Protein AF-G7EIN6-F1 (afdb_monomer)

pLDDT: mean 91.95, std 11.67, range [47.28, 98.62]

Secondary structure (DSSP, 8-state):
--HHHHHHHHHHHHHTT-HHHHHHHHHHHHHHHHHH----HHHHHTHHHHHHHTT-HHHHHHHIIIIIHHHHHHHHHHHH----TT--

Radius of gyration: 13.24 Å; Cα contacts (8 Å, |Δi|>4): 80; chains: 1; bounding box: 30×28×27 Å

Mean predicted aligned error: 4.17 Å

Sequence (88 aa):
MDISENLKSATAFAKDKNFDSAIELLQQVLPSMAIQAGYPYSSYTKIIPYFQKAQRYSEVELYCEAVLIPLVKRDCKKLLGINLRKLL

Structure (mmCIF, N/CA/C/O backbone):
data_AF-G7EIN6-F1
#
_entry.id   AF-G7EIN6-F1
#
loop_
_atom_site.group_PDB
_atom_site.id
_atom_site.type_symbol
_atom_site.label_atom_id
_atom_site.label_alt_id
_atom_site.label_comp_id
_atom_site.label_asym_id
_atom_site.label_entity_id
_atom_site.label_seq_id
_atom_site.pdbx_PDB_ins_code
_atom_site.Cartn_x
_atom_site.Cartn_y
_atom_site.Cartn_z
_atom_site.occupancy
_atom_site.B_iso_or_equiv
_atom_site.auth_seq_id
_atom_site.auth_comp_id
_atom_site.auth_asym_id
_atom_site.auth_atom_id
_atom_site.pdbx_PDB_model_num
ATOM 1 N N . MET A 1 1 ? -6.159 13.101 -10.914 1.00 60.28 1 MET A N 1
ATOM 2 C CA . MET A 1 1 ? -5.712 13.415 -9.543 1.00 60.28 1 MET A CA 1
ATOM 3 C C . MET A 1 1 ? -4.251 13.050 -9.431 1.00 60.28 1 MET A C 1
ATOM 5 O O . MET A 1 1 ? -3.855 12.042 -10.012 1.00 60.28 1 MET A O 1
ATOM 9 N N . ASP A 1 2 ? -3.463 13.884 -8.766 1.00 91.44 2 ASP A N 1
ATOM 10 C CA . ASP A 1 2 ? -2.027 13.667 -8.616 1.00 91.44 2 ASP A CA 1
ATOM 11 C C . ASP A 1 2 ? -1.722 12.519 -7.629 1.00 91.44 2 ASP A C 1
ATOM 13 O O . ASP A 1 2 ? -2.485 12.254 -6.697 1.00 91.44 2 ASP A O 1
ATOM 17 N N . ILE A 1 3 ? -0.600 11.812 -7.816 1.00 93.75 3 ILE A N 1
ATOM 18 C CA . ILE A 1 3 ? -0.209 10.702 -6.928 1.00 93.75 3 ILE A CA 1
ATOM 19 C C . ILE A 1 3 ? 0.029 11.215 -5.500 1.00 93.75 3 ILE A C 1
ATOM 21 O O . ILE A 1 3 ? -0.384 10.559 -4.543 1.00 93.75 3 ILE A O 1
ATOM 25 N N . SER A 1 4 ? 0.643 12.392 -5.333 1.00 92.50 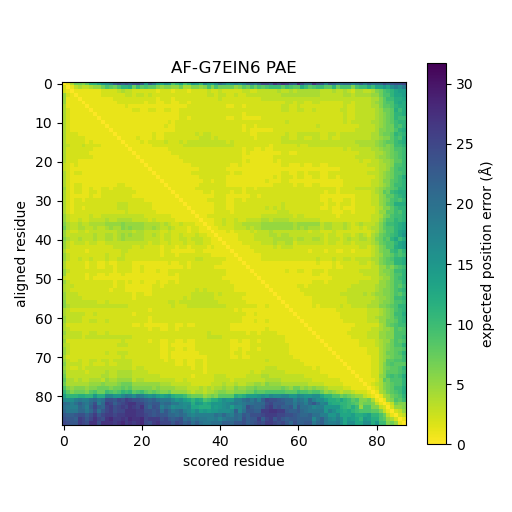4 SER A N 1
ATOM 26 C CA . SER A 1 4 ? 0.888 12.980 -4.010 1.00 92.50 4 SER A CA 1
ATOM 27 C C . SER A 1 4 ? -0.421 13.316 -3.299 1.00 92.50 4 SER A C 1
ATOM 29 O O . SER A 1 4 ? -0.568 13.040 -2.106 1.00 92.50 4 SER A O 1
ATOM 31 N N . GLU A 1 5 ? -1.397 13.861 -4.028 1.00 95.94 5 GLU A N 1
ATOM 32 C CA . GLU A 1 5 ? -2.743 14.125 -3.508 1.00 95.94 5 GLU A CA 1
ATOM 33 C C . GLU A 1 5 ? -3.420 12.838 -3.040 1.00 95.94 5 GLU A C 1
ATOM 35 O O . GLU A 1 5 ? -3.875 12.767 -1.900 1.00 95.94 5 GLU A O 1
ATOM 40 N N . ASN A 1 6 ? -3.402 11.784 -3.857 1.00 96.50 6 ASN A N 1
ATOM 41 C CA . ASN A 1 6 ? -4.017 10.513 -3.484 1.00 96.50 6 ASN A CA 1
ATOM 42 C C . ASN A 1 6 ? -3.347 9.866 -2.260 1.00 96.50 6 ASN A C 1
AT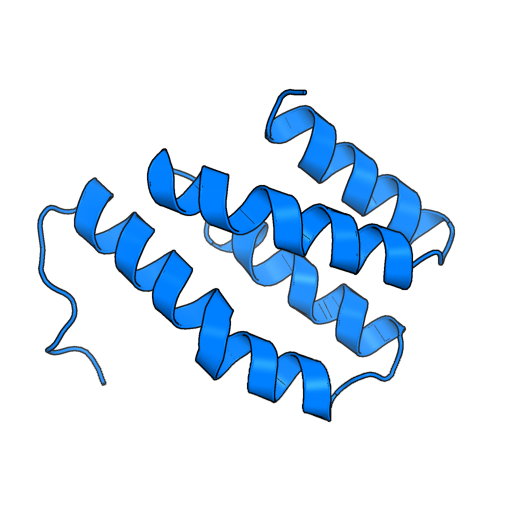OM 44 O O . ASN A 1 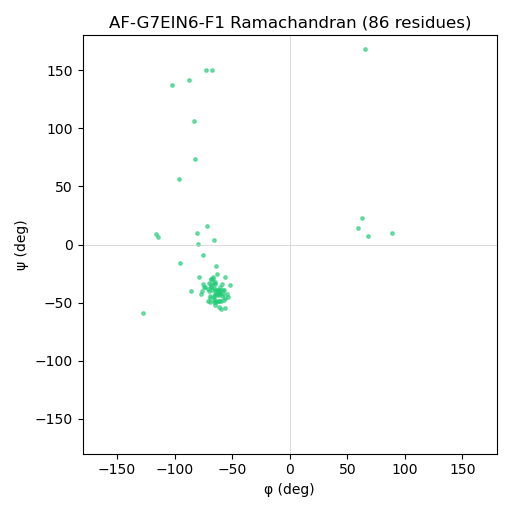6 ? -4.032 9.341 -1.383 1.00 96.50 6 ASN A O 1
ATOM 48 N N . LEU A 1 7 ? -2.016 9.943 -2.139 1.00 96.25 7 LEU A N 1
ATOM 49 C CA . LEU A 1 7 ? -1.300 9.443 -0.957 1.00 96.25 7 LEU A CA 1
ATOM 50 C C . LEU A 1 7 ? -1.654 10.228 0.318 1.00 96.25 7 LEU A C 1
ATOM 52 O O . LEU A 1 7 ? -1.691 9.649 1.415 1.00 96.25 7 LEU A O 1
ATOM 56 N N . LYS A 1 8 ? -1.914 11.536 0.197 1.00 96.62 8 LYS A N 1
ATOM 57 C CA . LYS A 1 8 ? -2.420 12.368 1.299 1.00 96.62 8 LYS A CA 1
ATOM 58 C C . LYS A 1 8 ? -3.856 11.981 1.653 1.00 96.62 8 LYS A C 1
ATOM 60 O O . LYS A 1 8 ? -4.122 11.753 2.831 1.00 96.62 8 LYS A O 1
ATOM 65 N N . SER A 1 9 ? -4.731 11.808 0.664 1.00 97.44 9 SER A N 1
ATOM 66 C CA . SER A 1 9 ? -6.123 11.379 0.863 1.00 97.44 9 SER A CA 1
ATOM 67 C C . SER A 1 9 ? -6.222 10.002 1.523 1.00 97.44 9 SER A C 1
ATOM 69 O O . SER A 1 9 ? -6.956 9.846 2.492 1.00 97.44 9 SER A O 1
ATOM 71 N N . ALA A 1 10 ? -5.405 9.027 1.111 1.00 97.50 10 ALA A N 1
ATOM 72 C CA . ALA A 1 10 ? -5.349 7.718 1.771 1.00 97.50 10 ALA A CA 1
ATOM 73 C C . ALA A 1 10 ? -4.936 7.837 3.248 1.00 97.50 10 ALA A C 1
ATOM 75 O O . ALA A 1 10 ? -5.460 7.146 4.119 1.00 97.50 10 ALA A O 1
ATOM 76 N N . THR A 1 11 ? -4.022 8.766 3.548 1.00 97.06 11 THR A N 1
ATOM 77 C CA . THR A 1 11 ? -3.624 9.055 4.931 1.00 97.06 11 THR A CA 1
ATOM 78 C C . THR A 1 11 ? -4.764 9.710 5.718 1.00 97.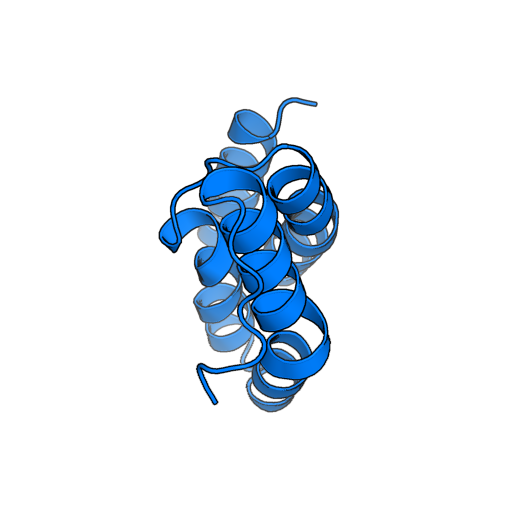06 11 THR A C 1
ATOM 80 O O . THR A 1 1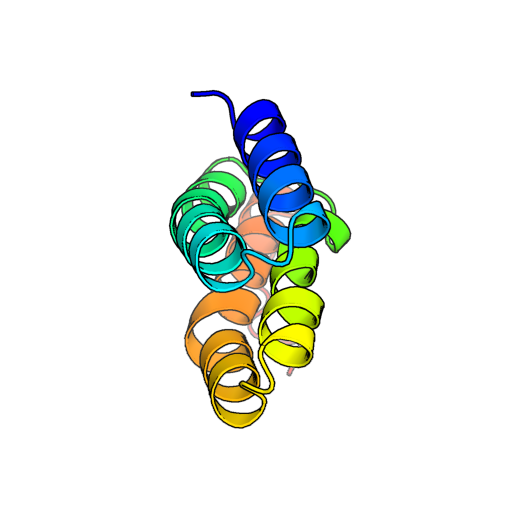1 ? -4.903 9.429 6.905 1.00 97.06 11 THR A O 1
ATOM 83 N N . ALA A 1 12 ? -5.575 10.563 5.083 1.00 98.06 12 ALA A N 1
ATOM 84 C CA . ALA A 1 12 ? -6.753 11.169 5.702 1.00 98.06 12 ALA A CA 1
ATOM 85 C C . ALA A 1 12 ? -7.816 10.111 6.035 1.00 98.06 12 ALA A C 1
ATOM 87 O O . ALA A 1 12 ? -8.190 9.996 7.198 1.00 98.06 12 ALA A O 1
ATOM 88 N N . PHE A 1 13 ? -8.176 9.241 5.084 1.00 98.25 13 PHE A N 1
ATOM 89 C CA . PHE A 1 13 ? -9.094 8.124 5.341 1.00 98.25 13 PHE A CA 1
ATOM 90 C C . PHE A 1 13 ? -8.635 7.252 6.515 1.00 98.25 13 PHE A C 1
ATOM 92 O O . PHE A 1 13 ? -9.413 6.955 7.420 1.00 98.25 13 PHE A O 1
ATOM 99 N N . ALA A 1 14 ? -7.345 6.910 6.568 1.00 97.19 14 ALA A N 1
ATOM 100 C CA . ALA A 1 14 ? -6.798 6.124 7.667 1.00 97.19 14 ALA A CA 1
ATOM 101 C C . ALA A 1 14 ? -6.805 6.865 9.022 1.00 97.19 14 ALA A C 1
ATOM 103 O O . ALA A 1 14 ? -6.885 6.211 10.065 1.00 97.19 14 ALA A O 1
ATOM 104 N N . LYS A 1 15 ? -6.706 8.204 9.043 1.00 97.50 15 LYS A N 1
ATOM 105 C CA . LYS A 1 15 ? -6.866 9.005 10.275 1.00 97.50 15 LYS A CA 1
ATOM 106 C C . LYS A 1 15 ? -8.306 8.962 10.779 1.00 97.50 15 LYS A C 1
ATOM 108 O O . LYS A 1 15 ? -8.511 8.823 11.982 1.00 97.50 15 LYS A O 1
ATOM 113 N N . ASP A 1 16 ? -9.263 8.955 9.860 1.00 98.00 16 ASP A N 1
ATOM 114 C CA . ASP A 1 16 ? -10.696 8.853 10.151 1.00 98.00 16 ASP A CA 1
ATOM 115 C C . ASP A 1 16 ? -11.152 7.406 10.415 1.00 98.00 16 ASP A C 1
ATOM 117 O O . ASP A 1 16 ? -12.345 7.127 10.506 1.00 98.00 16 ASP A O 1
ATOM 121 N N . LYS A 1 17 ? -10.200 6.469 10.554 1.00 97.69 17 LYS A N 1
ATOM 122 C CA . LYS A 1 17 ? -10.423 5.021 10.721 1.00 97.69 17 LYS A CA 1
ATOM 123 C C . LYS A 1 17 ? -11.186 4.365 9.564 1.00 97.69 17 LYS A C 1
ATOM 125 O O . LYS A 1 17 ? -11.596 3.214 9.682 1.00 97.69 17 LYS A O 1
ATOM 130 N N . ASN A 1 18 ? -11.318 5.050 8.431 1.00 98.12 18 ASN A N 1
ATOM 131 C CA . ASN A 1 18 ? -11.834 4.477 7.199 1.00 98.12 18 ASN A CA 1
ATOM 132 C C . ASN A 1 18 ? -10.702 3.736 6.467 1.00 98.12 18 ASN A C 1
ATOM 134 O O . ASN A 1 18 ? -10.118 4.221 5.496 1.00 98.12 18 ASN A O 1
ATOM 138 N N . PHE A 1 19 ? -10.323 2.574 7.001 1.00 98.38 19 PHE A N 1
ATOM 139 C CA . PHE A 1 19 ? -9.205 1.800 6.464 1.00 98.38 19 PHE A CA 1
ATOM 140 C C . PHE A 1 19 ? -9.520 1.182 5.103 1.00 98.38 19 PHE A C 1
ATOM 142 O O . PHE A 1 19 ? -8.621 1.125 4.269 1.00 98.38 19 PHE A O 1
ATOM 149 N N . ASP A 1 20 ? -10.770 0.795 4.847 1.00 98.12 20 ASP A N 1
ATOM 150 C CA . ASP A 1 20 ? -11.160 0.198 3.568 1.00 98.12 20 ASP A CA 1
ATOM 151 C C . ASP A 1 20 ? -10.993 1.193 2.417 1.00 98.12 20 ASP A C 1
ATOM 153 O O . ASP A 1 20 ? -10.283 0.892 1.459 1.00 98.12 20 ASP A O 1
ATOM 157 N N . SER A 1 21 ? -11.491 2.430 2.550 1.00 98.38 21 SER A N 1
ATOM 158 C CA . SER A 1 21 ? -11.269 3.456 1.519 1.00 98.38 21 SER A CA 1
ATOM 159 C C . SER A 1 21 ? -9.791 3.838 1.372 1.00 98.38 21 SER A C 1
ATOM 161 O O . SER A 1 21 ? -9.335 4.147 0.270 1.00 98.38 21 SER A O 1
ATOM 163 N N . ALA A 1 22 ? -9.009 3.802 2.458 1.00 98.31 22 ALA A N 1
ATOM 164 C CA . ALA A 1 22 ? -7.566 4.026 2.380 1.00 98.31 22 ALA A CA 1
ATOM 165 C C . ALA A 1 22 ? -6.856 2.918 1.579 1.00 98.31 22 ALA A C 1
ATOM 167 O O . ALA A 1 22 ? -5.976 3.214 0.768 1.00 98.31 22 ALA A O 1
ATOM 168 N N . ILE A 1 23 ? -7.235 1.657 1.802 1.00 98.62 23 ILE A N 1
ATOM 169 C CA . ILE A 1 23 ? -6.704 0.488 1.093 1.00 98.62 23 ILE A CA 1
ATOM 170 C C . ILE A 1 23 ? -7.094 0.553 -0.384 1.00 98.62 23 ILE A C 1
ATOM 172 O O . ILE A 1 23 ? -6.206 0.495 -1.233 1.00 98.62 23 ILE A O 1
ATOM 176 N N . GLU A 1 24 ? -8.379 0.736 -0.693 1.00 98.38 24 GLU A N 1
ATOM 177 C CA . GLU A 1 24 ? -8.892 0.810 -2.067 1.00 98.38 24 GLU A CA 1
ATOM 178 C C . GLU A 1 24 ? -8.189 1.903 -2.876 1.00 98.38 24 GLU A C 1
ATOM 180 O O . GLU A 1 24 ? -7.713 1.657 -3.987 1.00 98.38 24 GLU A O 1
ATOM 185 N N . LEU A 1 25 ? -8.041 3.100 -2.298 1.00 98.25 25 LEU A N 1
ATOM 186 C CA . LEU A 1 25 ? -7.348 4.195 -2.967 1.00 98.25 25 LEU A CA 1
ATOM 187 C C . LEU A 1 25 ? -5.876 3.851 -3.233 1.00 98.25 25 LEU A C 1
ATOM 189 O O . LEU A 1 25 ? -5.367 4.099 -4.326 1.00 98.25 25 LEU A O 1
ATOM 193 N N . LEU A 1 26 ? -5.173 3.250 -2.268 1.00 98.00 26 LEU A N 1
ATOM 194 C CA . LEU A 1 26 ? -3.784 2.837 -2.479 1.00 98.00 26 LEU A CA 1
ATOM 195 C C . LEU A 1 26 ? -3.665 1.741 -3.544 1.00 98.00 26 LEU A C 1
ATOM 197 O O . LEU A 1 26 ? -2.758 1.814 -4.371 1.00 98.00 26 LEU A O 1
ATOM 201 N N . GLN A 1 27 ? -4.585 0.776 -3.598 1.00 98.00 27 GLN A N 1
ATOM 202 C CA . GLN A 1 27 ? -4.599 -0.253 -4.645 1.00 98.00 27 GLN A CA 1
ATOM 203 C C . GLN A 1 27 ? -4.712 0.348 -6.054 1.00 98.00 27 GLN A C 1
ATOM 205 O O . GLN A 1 27 ? -4.088 -0.156 -6.987 1.00 98.00 27 GLN A O 1
ATOM 210 N N . GLN A 1 28 ? -5.433 1.461 -6.208 1.00 97.19 28 GLN A N 1
ATOM 211 C CA . GLN A 1 28 ? -5.542 2.185 -7.479 1.00 97.19 28 GLN A CA 1
ATOM 212 C C . GLN A 1 28 ? -4.275 2.991 -7.821 1.00 97.19 28 GLN A C 1
ATOM 214 O O . GLN A 1 28 ? -3.906 3.133 -8.989 1.00 97.19 28 GLN A O 1
ATOM 219 N N . VAL A 1 29 ? -3.585 3.524 -6.810 1.00 97.19 29 VAL A N 1
ATOM 220 C CA . VAL A 1 29 ? -2.455 4.455 -6.986 1.00 97.19 29 VAL A CA 1
ATOM 221 C C . VAL A 1 29 ? -1.126 3.731 -7.199 1.00 97.19 29 VAL A C 1
ATOM 223 O O . VAL A 1 29 ? -0.321 4.148 -8.036 1.00 97.19 29 VAL A O 1
ATOM 226 N N . LEU A 1 30 ? -0.890 2.637 -6.471 1.00 97.38 30 LEU A N 1
ATOM 227 C CA . LEU A 1 30 ? 0.385 1.913 -6.475 1.00 97.38 30 LEU A CA 1
ATOM 228 C C . LEU A 1 30 ? 0.832 1.431 -7.874 1.00 97.38 30 LEU A C 1
ATOM 230 O O . LEU A 1 30 ? 2.021 1.558 -8.182 1.00 97.38 30 LEU A O 1
ATOM 234 N N . PRO A 1 31 ? -0.053 0.938 -8.769 1.00 96.50 31 PRO A N 1
ATOM 235 C CA . PRO A 1 31 ? 0.340 0.590 -10.135 1.00 96.50 31 PRO A CA 1
ATOM 236 C C . PRO A 1 31 ? 0.888 1.783 -10.924 1.00 96.50 31 PRO A C 1
ATOM 238 O O . PRO A 1 31 ? 1.877 1.647 -11.647 1.00 96.50 31 PRO A O 1
ATOM 241 N N . SER A 1 32 ? 0.282 2.961 -10.754 1.00 95.94 32 SER A N 1
ATOM 242 C CA . SER A 1 32 ? 0.716 4.195 -11.418 1.00 95.94 32 SER A CA 1
ATOM 243 C C . SER A 1 32 ? 2.076 4.659 -10.902 1.00 95.94 32 SER A C 1
ATOM 245 O O . SER A 1 32 ? 2.929 5.045 -11.703 1.00 95.94 32 SER A O 1
ATOM 247 N N . MET A 1 33 ? 2.317 4.537 -9.591 1.00 95.50 33 MET A N 1
ATOM 248 C CA . MET A 1 33 ? 3.635 4.786 -8.999 1.00 95.50 33 MET A CA 1
ATOM 249 C C . MET A 1 33 ? 4.707 3.899 -9.638 1.00 95.50 33 MET A C 1
ATOM 251 O O . MET A 1 33 ? 5.725 4.413 -10.089 1.00 95.50 33 MET A O 1
ATOM 255 N N . ALA A 1 34 ? 4.449 2.595 -9.782 1.00 94.50 34 ALA A N 1
ATOM 256 C CA . ALA A 1 34 ? 5.415 1.663 -10.370 1.00 94.50 34 ALA A CA 1
ATOM 257 C C . ALA A 1 34 ? 5.652 1.898 -11.868 1.00 94.50 34 ALA A C 1
ATOM 259 O O . ALA A 1 34 ? 6.731 1.609 -12.390 1.00 94.50 34 ALA A O 1
ATOM 260 N N . ILE A 1 35 ? 4.644 2.409 -12.583 1.00 93.06 35 ILE A N 1
ATOM 261 C CA . ILE A 1 35 ? 4.783 2.818 -13.984 1.00 93.06 35 ILE A CA 1
ATOM 262 C C . ILE A 1 35 ? 5.672 4.052 -14.094 1.00 93.06 35 ILE A C 1
ATOM 264 O O . ILE A 1 35 ? 6.522 4.084 -14.982 1.00 93.06 35 ILE A O 1
ATOM 268 N N . GLN A 1 36 ? 5.489 5.056 -13.236 1.00 92.94 36 GLN A N 1
ATOM 269 C CA . GLN A 1 36 ? 6.269 6.297 -13.265 1.00 92.94 36 GLN A CA 1
ATOM 270 C C . GLN A 1 36 ? 7.697 6.087 -12.735 1.00 92.94 36 GLN A C 1
ATOM 272 O O . GLN A 1 36 ? 8.639 6.552 -13.379 1.00 92.94 36 GLN A O 1
ATOM 277 N N . ALA A 1 37 ? 7.848 5.234 -11.721 1.00 91.19 37 ALA A N 1
ATOM 278 C CA . ALA A 1 37 ? 9.050 4.969 -10.933 1.00 91.19 37 ALA A CA 1
ATOM 279 C C . ALA A 1 37 ? 9.543 6.160 -10.094 1.00 91.19 37 ALA A C 1
ATOM 281 O O . ALA A 1 37 ? 9.080 7.286 -10.261 1.00 91.19 37 ALA A O 1
ATOM 282 N N . GLY A 1 38 ? 10.484 5.906 -9.177 1.00 90.69 38 GLY A N 1
ATOM 283 C CA . GLY A 1 38 ? 11.134 6.959 -8.384 1.00 90.69 38 GLY A CA 1
ATOM 284 C C . GLY A 1 38 ? 10.427 7.313 -7.080 1.00 90.69 38 GLY A C 1
ATOM 285 O O . GLY A 1 38 ? 10.801 8.285 -6.424 1.00 90.69 38 GLY A O 1
ATOM 286 N N . TYR A 1 39 ? 9.435 6.521 -6.672 1.00 91.44 39 TYR A N 1
ATOM 287 C CA . TYR A 1 39 ? 8.773 6.700 -5.385 1.00 91.44 39 TYR A 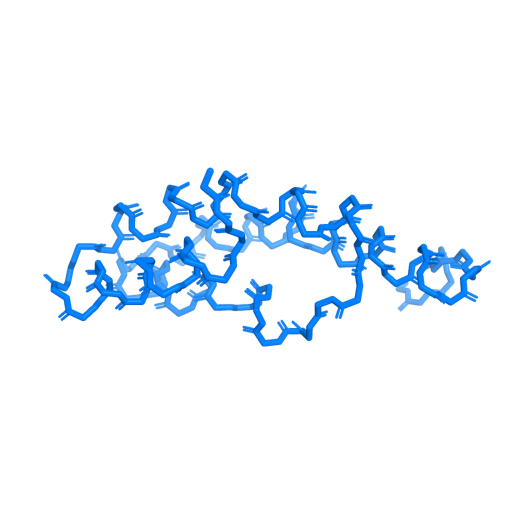CA 1
ATOM 288 C C . TYR A 1 39 ? 9.514 5.949 -4.272 1.00 91.44 39 TYR A C 1
ATOM 290 O O . TYR A 1 39 ? 9.980 4.828 -4.480 1.00 91.44 39 TYR A O 1
ATOM 298 N N . PRO A 1 40 ? 9.605 6.521 -3.059 1.00 90.62 40 PRO A N 1
ATOM 299 C CA . PRO A 1 40 ? 10.280 5.861 -1.951 1.00 90.62 40 PRO A CA 1
ATOM 300 C C . PRO A 1 40 ? 9.504 4.620 -1.496 1.00 90.62 40 PRO A C 1
ATOM 302 O O . PRO A 1 40 ? 8.270 4.597 -1.527 1.00 90.62 40 PRO A O 1
ATOM 305 N N . TYR A 1 41 ? 10.224 3.617 -0.981 1.00 88.00 41 TYR A N 1
ATOM 306 C CA . TYR A 1 41 ? 9.638 2.365 -0.477 1.00 88.00 41 TYR A CA 1
ATOM 307 C C . TYR A 1 41 ? 8.502 2.604 0.532 1.00 88.00 41 TYR A C 1
ATOM 309 O O . TYR A 1 41 ? 7.509 1.881 0.532 1.00 88.00 41 TYR A O 1
ATOM 317 N N . SER A 1 42 ? 8.612 3.658 1.348 1.00 92.06 42 SER A N 1
ATOM 318 C CA . SER A 1 42 ? 7.622 4.039 2.358 1.00 92.06 42 SER A CA 1
ATOM 319 C C . SER A 1 42 ? 6.262 4.413 1.766 1.00 92.06 42 SER A C 1
ATOM 321 O O . SER A 1 42 ? 5.243 4.284 2.442 1.00 92.06 42 SER A O 1
ATOM 323 N N . SER A 1 43 ? 6.219 4.854 0.504 1.00 94.94 43 SER A N 1
ATOM 324 C CA . SER A 1 43 ? 4.959 5.117 -0.199 1.00 94.94 43 SER A CA 1
ATOM 325 C C . SER A 1 43 ? 4.268 3.817 -0.607 1.00 94.94 43 SER A C 1
ATOM 327 O O . SER A 1 43 ? 3.049 3.727 -0.505 1.00 94.94 43 SER A O 1
ATOM 329 N N . TYR A 1 44 ? 5.041 2.795 -0.991 1.00 95.69 44 TYR A N 1
ATOM 330 C CA . TYR A 1 44 ? 4.517 1.466 -1.307 1.00 95.69 44 TYR A CA 1
ATOM 331 C C . TYR A 1 44 ? 4.031 0.732 -0.054 1.00 95.69 44 TYR A C 1
ATOM 333 O O . TYR A 1 44 ? 2.912 0.223 -0.018 1.00 95.69 44 TYR A O 1
ATOM 341 N N . THR A 1 45 ? 4.839 0.708 1.008 1.00 96.25 45 THR A N 1
ATOM 342 C CA . THR A 1 45 ? 4.529 -0.067 2.220 1.00 96.25 45 THR A CA 1
ATOM 343 C C . THR A 1 45 ? 3.445 0.558 3.095 1.00 96.25 45 THR A C 1
ATOM 345 O O . THR A 1 45 ? 2.949 -0.112 3.997 1.00 96.25 45 THR A O 1
ATOM 348 N N . LYS A 1 46 ? 3.008 1.795 2.816 1.00 94.88 46 LYS A N 1
ATOM 349 C CA . LYS A 1 46 ? 1.945 2.487 3.566 1.00 94.88 46 LYS A CA 1
ATOM 350 C C . LYS A 1 46 ? 0.622 1.708 3.610 1.00 94.88 46 LYS A C 1
ATOM 352 O O . LYS A 1 46 ? -0.117 1.840 4.580 1.00 94.88 46 LYS A O 1
ATOM 357 N N . ILE A 1 47 ? 0.343 0.873 2.608 1.00 97.88 47 ILE A N 1
ATOM 358 C CA . ILE A 1 47 ? -0.872 0.048 2.569 1.00 97.88 47 ILE A CA 1
ATOM 359 C C . ILE A 1 47 ? -0.883 -1.051 3.647 1.00 97.88 47 ILE A C 1
ATOM 361 O O . ILE A 1 47 ? -1.943 -1.400 4.162 1.00 97.88 47 ILE A O 1
ATOM 365 N N . ILE A 1 48 ? 0.293 -1.550 4.049 1.00 98.06 48 ILE A N 1
ATOM 3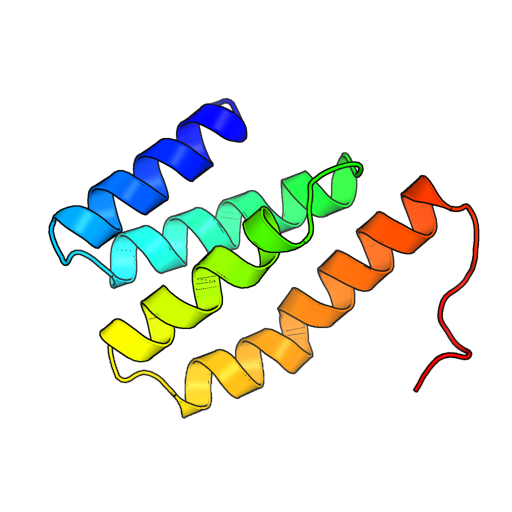66 C CA . ILE A 1 48 ? 0.445 -2.657 5.005 1.00 98.06 48 ILE A CA 1
ATOM 367 C C . ILE A 1 48 ? -0.181 -2.330 6.370 1.00 98.06 48 ILE A C 1
ATOM 369 O O . ILE A 1 48 ? -1.064 -3.073 6.807 1.00 98.06 48 ILE A O 1
ATOM 373 N N . PRO A 1 49 ? 0.187 -1.224 7.052 1.00 97.75 49 PRO A N 1
ATOM 374 C CA . PRO A 1 49 ? -0.420 -0.892 8.335 1.00 97.75 49 PRO A CA 1
ATOM 375 C C . PRO A 1 49 ? -1.921 -0.587 8.235 1.00 97.75 49 PRO A C 1
ATOM 377 O O . PRO A 1 49 ? -2.598 -0.632 9.258 1.00 97.75 49 PRO A O 1
ATOM 380 N N . TYR A 1 50 ? -2.471 -0.278 7.055 1.00 98.00 50 TYR A N 1
ATOM 381 C CA . TYR A 1 50 ? -3.915 -0.051 6.902 1.00 98.00 50 TYR A CA 1
ATOM 382 C C . TYR A 1 50 ? -4.689 -1.365 6.891 1.00 98.00 50 TYR A C 1
ATOM 384 O O . TYR A 1 50 ? -5.661 -1.485 7.632 1.00 98.00 50 TYR A O 1
ATOM 392 N N . PHE A 1 51 ? -4.197 -2.385 6.184 1.00 98.56 51 PHE A N 1
ATOM 393 C CA . PHE A 1 51 ? -4.736 -3.741 6.316 1.00 98.56 51 PHE A CA 1
ATOM 394 C C . PHE A 1 51 ? -4.626 -4.270 7.751 1.00 98.56 51 PHE A C 1
ATOM 396 O O . PHE A 1 51 ? -5.587 -4.821 8.279 1.00 98.56 51 PHE A O 1
ATOM 403 N N . GLN A 1 52 ? -3.479 -4.073 8.411 1.00 98.19 52 GLN A N 1
ATOM 404 C CA . GLN A 1 52 ? -3.285 -4.522 9.796 1.00 98.19 52 GLN A CA 1
ATOM 405 C C . GLN A 1 52 ? -4.262 -3.836 10.761 1.00 98.19 52 GLN A C 1
ATOM 407 O O . GLN A 1 52 ? -4.847 -4.495 11.614 1.00 98.19 52 GLN A O 1
ATOM 412 N N . LYS A 1 53 ? -4.488 -2.523 10.609 1.00 97.38 53 LYS A N 1
ATOM 413 C CA . LYS A 1 53 ? -5.479 -1.779 11.405 1.00 97.38 53 LYS A CA 1
ATOM 414 C C . LYS A 1 53 ? -6.922 -2.198 11.115 1.00 97.38 53 LYS A C 1
ATOM 416 O O . LYS A 1 53 ? -7.748 -2.119 12.017 1.00 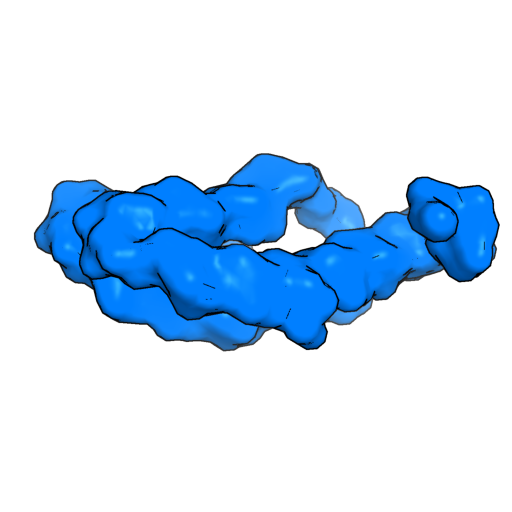97.38 53 LYS A O 1
ATOM 421 N N . ALA A 1 54 ? -7.201 -2.674 9.904 1.00 97.94 54 ALA A N 1
ATOM 422 C CA . ALA A 1 54 ? -8.462 -3.317 9.540 1.00 97.94 54 ALA A CA 1
ATOM 423 C C . ALA A 1 54 ? -8.549 -4.792 9.990 1.00 97.94 54 ALA A C 1
ATOM 425 O O . ALA A 1 54 ? -9.547 -5.446 9.722 1.00 97.94 54 ALA A O 1
ATOM 426 N N . GLN A 1 55 ? -7.517 -5.328 10.659 1.00 98.19 55 GLN A N 1
ATOM 427 C CA . GLN A 1 55 ? -7.406 -6.730 11.092 1.00 98.19 55 GLN A CA 1
ATOM 428 C C . GLN A 1 55 ? -7.390 -7.757 9.941 1.00 98.19 55 GLN A C 1
ATOM 430 O O . GLN A 1 55 ? -7.645 -8.943 10.139 1.00 98.19 55 GLN A O 1
ATOM 435 N N . ARG A 1 56 ? -7.015 -7.321 8.735 1.00 98.12 56 ARG A N 1
ATOM 436 C CA . ARG A 1 56 ? -7.008 -8.109 7.491 1.00 98.12 56 ARG A CA 1
ATOM 437 C C . ARG A 1 56 ? -5.616 -8.691 7.202 1.00 98.12 56 ARG A C 1
ATOM 439 O O . ARG A 1 56 ? -5.008 -8.418 6.168 1.00 98.12 56 ARG A O 1
ATOM 446 N N . TYR A 1 57 ? -5.071 -9.460 8.148 1.00 97.31 57 TYR A N 1
ATOM 447 C CA . TYR A 1 57 ? -3.679 -9.945 8.102 1.00 97.31 57 TYR A CA 1
ATOM 448 C C . TYR A 1 57 ? -3.398 -10.923 6.950 1.00 97.31 57 TYR A C 1
ATOM 450 O O . TYR A 1 57 ? -2.404 -10.775 6.246 1.00 97.31 57 TYR A O 1
ATOM 458 N N . SER A 1 58 ? -4.289 -11.885 6.713 1.00 97.62 58 SER A N 1
ATOM 459 C CA . SER A 1 58 ? -4.126 -12.837 5.606 1.00 97.62 58 SER A CA 1
ATOM 460 C C . SER A 1 58 ? -4.224 -12.151 4.241 1.00 97.62 58 SER A C 1
ATOM 462 O O . SER A 1 58 ? -3.531 -12.516 3.297 1.00 97.62 58 SER A O 1
ATOM 464 N N . GLU A 1 59 ? -5.050 -11.109 4.133 1.00 98.25 59 GLU A N 1
ATOM 465 C CA . GLU A 1 59 ? -5.200 -10.360 2.885 1.00 98.25 59 GLU A CA 1
ATO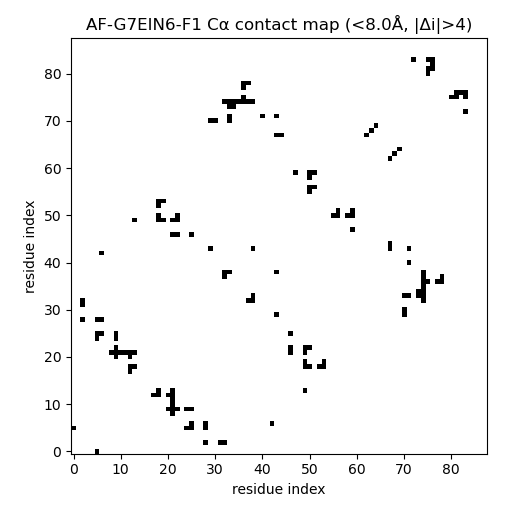M 466 C C . GLU A 1 59 ? -3.967 -9.522 2.565 1.00 98.25 59 GLU A C 1
ATOM 468 O O . GLU A 1 59 ? -3.573 -9.446 1.403 1.00 98.25 59 GLU A O 1
ATOM 473 N N . VAL A 1 60 ? -3.324 -8.919 3.572 1.00 98.12 60 VAL A N 1
ATOM 474 C CA . VAL A 1 60 ? -2.090 -8.164 3.324 1.00 98.12 60 VAL A CA 1
ATOM 475 C C . VAL A 1 60 ? -0.937 -9.067 2.921 1.00 98.12 60 VAL A C 1
ATOM 477 O O . VAL A 1 60 ? -0.141 -8.652 2.086 1.00 98.12 60 VAL A O 1
ATOM 480 N N . GLU A 1 61 ? -0.856 -10.287 3.451 1.00 97.94 61 GLU A N 1
ATOM 481 C CA . GLU A 1 61 ? 0.155 -11.265 3.041 1.00 97.94 61 GLU A CA 1
ATOM 482 C C . GLU A 1 61 ? -0.003 -11.614 1.555 1.00 97.94 61 GLU A C 1
ATOM 484 O O . GLU A 1 61 ? 0.910 -11.372 0.761 1.00 97.94 61 GLU A O 1
ATOM 489 N N . LEU A 1 62 ? -1.212 -12.020 1.150 1.00 98.19 62 LEU A N 1
ATOM 490 C CA . LEU A 1 62 ? -1.539 -12.298 -0.252 1.00 98.19 62 LEU A CA 1
ATOM 491 C C . LEU A 1 62 ? -1.304 -11.080 -1.153 1.00 98.19 62 LEU A C 1
ATOM 493 O O . LEU A 1 62 ? -0.745 -11.200 -2.244 1.00 98.19 62 LEU A O 1
ATOM 497 N N . TYR A 1 63 ? -1.694 -9.887 -0.702 1.00 98.12 63 TYR A N 1
ATOM 498 C CA . TYR A 1 63 ? -1.488 -8.654 -1.457 1.00 98.12 63 TYR A CA 1
ATOM 499 C C . TYR A 1 63 ? 0.001 -8.313 -1.611 1.00 98.12 63 TYR A C 1
ATOM 501 O O . TYR A 1 63 ? 0.423 -7.831 -2.668 1.00 98.12 63 TYR A O 1
ATOM 509 N N . CYS A 1 64 ? 0.816 -8.569 -0.584 1.00 97.75 64 CYS A N 1
ATOM 510 C CA . CYS A 1 64 ? 2.256 -8.353 -0.654 1.00 97.75 64 CYS A CA 1
ATOM 511 C C . CYS A 1 64 ? 2.892 -9.218 -1.743 1.00 97.75 64 CYS A C 1
ATOM 513 O O . CYS A 1 64 ? 3.630 -8.697 -2.583 1.00 97.75 64 CYS A O 1
ATOM 515 N N . GLU A 1 65 ? 2.571 -10.509 -1.758 1.00 97.25 65 GLU A N 1
ATOM 516 C CA . GLU A 1 65 ? 3.123 -11.469 -2.714 1.00 97.25 65 GLU A CA 1
ATOM 517 C C . GLU A 1 65 ? 2.628 -11.226 -4.142 1.00 97.25 65 GLU A C 1
ATOM 519 O O . GLU A 1 65 ? 3.429 -11.139 -5.077 1.00 97.25 65 GLU A O 1
ATOM 524 N N . ALA A 1 66 ? 1.313 -11.077 -4.310 1.00 97.44 66 ALA A N 1
ATOM 525 C CA . ALA A 1 66 ? 0.683 -11.009 -5.622 1.00 97.44 66 ALA A CA 1
ATOM 526 C C . ALA A 1 66 ? 0.816 -9.635 -6.292 1.00 97.44 66 ALA A C 1
ATOM 528 O O . ALA A 1 66 ? 0.813 -9.551 -7.522 1.00 97.44 66 ALA A O 1
ATOM 529 N N . VAL A 1 67 ? 0.922 -8.553 -5.511 1.00 97.06 67 VAL A N 1
ATOM 530 C CA . VAL A 1 67 ? 0.847 -7.181 -6.038 1.00 97.06 67 VAL A CA 1
ATOM 531 C C . VAL A 1 67 ? 2.032 -6.334 -5.598 1.00 97.06 67 VAL A C 1
ATOM 533 O O . VAL A 1 67 ? 2.772 -5.832 -6.446 1.00 97.06 67 VAL A O 1
ATOM 536 N N . LEU A 1 68 ? 2.245 -6.162 -4.292 1.00 96.62 68 LEU A N 1
ATOM 537 C CA . LEU A 1 68 ? 3.188 -5.157 -3.795 1.00 96.62 68 LEU A CA 1
ATOM 538 C C . LEU A 1 68 ? 4.634 -5.446 -4.219 1.00 96.62 68 LEU A C 1
ATOM 540 O O . LEU A 1 68 ? 5.304 -4.566 -4.763 1.00 96.62 68 LEU A O 1
ATOM 544 N N . ILE A 1 69 ? 5.109 -6.679 -4.018 1.00 95.50 69 ILE A N 1
ATOM 545 C CA . ILE A 1 69 ? 6.463 -7.102 -4.396 1.00 95.50 69 ILE A CA 1
ATOM 546 C C . ILE A 1 69 ? 6.675 -6.972 -5.917 1.00 95.50 69 ILE A C 1
ATOM 548 O O . ILE A 1 69 ? 7.678 -6.369 -6.318 1.00 95.50 69 ILE A O 1
ATOM 552 N N . PRO A 1 70 ? 5.772 -7.466 -6.793 1.00 95.44 70 PRO A N 1
ATOM 553 C CA . PRO A 1 70 ? 5.859 -7.222 -8.233 1.00 95.44 70 PRO A CA 1
ATOM 554 C C . PRO A 1 70 ? 5.948 -5.740 -8.625 1.00 95.44 70 PRO A C 1
ATOM 556 O O . PRO A 1 70 ? 6.758 -5.392 -9.490 1.00 95.44 70 PRO A O 1
ATOM 559 N N . LEU A 1 71 ? 5.165 -4.860 -7.991 1.00 95.81 71 LEU A N 1
ATOM 560 C CA . LEU A 1 71 ? 5.188 -3.421 -8.276 1.00 95.81 71 LEU A CA 1
ATOM 561 C C . LEU A 1 71 ? 6.519 -2.775 -7.881 1.00 95.81 71 LEU A C 1
ATOM 563 O O . LEU A 1 71 ? 7.107 -2.056 -8.689 1.00 95.81 71 LEU A O 1
ATOM 567 N N . VAL A 1 72 ? 7.044 -3.088 -6.696 1.00 93.56 72 VAL A N 1
ATOM 568 C CA . VAL A 1 72 ? 8.356 -2.586 -6.255 1.00 93.56 72 VAL A CA 1
ATOM 569 C C . VAL A 1 72 ? 9.470 -3.109 -7.165 1.00 93.56 72 VAL A C 1
ATOM 571 O O . VAL A 1 72 ? 10.324 -2.339 -7.601 1.00 93.56 72 VAL A O 1
ATOM 574 N N . LYS A 1 73 ? 9.437 -4.393 -7.553 1.00 91.81 73 LYS A N 1
ATOM 575 C CA . LYS A 1 73 ? 10.390 -4.950 -8.531 1.00 91.81 73 LYS A CA 1
ATOM 576 C C . LYS A 1 73 ? 10.340 -4.204 -9.866 1.00 91.81 73 LYS A C 1
ATOM 578 O O . LYS A 1 73 ? 11.385 -3.989 -10.481 1.00 91.81 73 LYS A O 1
ATOM 583 N N . ARG A 1 74 ? 9.147 -3.818 -10.330 1.00 92.00 74 ARG A N 1
ATOM 584 C CA . ARG A 1 74 ? 8.970 -3.036 -11.562 1.00 92.00 74 ARG A CA 1
ATOM 585 C C . ARG A 1 74 ? 9.571 -1.637 -11.435 1.00 92.00 74 ARG A C 1
ATOM 587 O O . ARG A 1 74 ? 10.304 -1.240 -12.338 1.00 92.00 74 ARG A O 1
ATOM 594 N N . ASP A 1 75 ? 9.287 -0.934 -10.341 1.00 91.81 75 ASP A N 1
ATOM 595 C CA . ASP A 1 75 ? 9.836 0.396 -10.048 1.00 91.81 75 ASP A CA 1
ATOM 596 C C . ASP A 1 75 ? 11.368 0.357 -10.055 1.00 91.81 75 ASP A C 1
ATOM 598 O O . ASP A 1 75 ? 12.011 1.021 -10.869 1.00 91.81 75 ASP A O 1
ATOM 602 N N . CYS A 1 76 ? 11.954 -0.545 -9.263 1.00 89.19 76 CYS A N 1
ATOM 603 C CA . CYS A 1 76 ? 13.398 -0.708 -9.181 1.00 89.19 76 CYS A CA 1
ATOM 604 C C . CYS A 1 76 ? 14.024 -1.109 -10.523 1.00 89.19 76 CYS A C 1
ATOM 606 O O . CYS A 1 76 ? 15.079 -0.590 -10.880 1.00 89.19 76 CYS A O 1
ATOM 608 N N . LYS A 1 77 ? 13.386 -1.997 -11.301 1.00 89.06 77 LYS A N 1
ATOM 609 C CA . LYS A 1 77 ? 13.868 -2.348 -12.647 1.00 89.06 77 LYS A CA 1
ATOM 610 C C . LYS A 1 77 ? 13.895 -1.127 -13.564 1.00 89.06 77 LYS A C 1
ATOM 612 O O . LYS A 1 77 ? 14.834 -0.981 -14.342 1.00 89.06 77 LYS A O 1
ATOM 617 N N . LYS A 1 78 ? 12.875 -0.270 -13.494 1.00 89.31 78 LYS A N 1
ATOM 618 C CA . LYS A 1 78 ? 12.802 0.949 -14.303 1.00 89.31 78 LYS A CA 1
ATOM 619 C C . LYS A 1 78 ? 13.835 1.986 -13.855 1.00 89.31 78 LYS A C 1
ATOM 621 O O . LYS A 1 78 ? 14.448 2.614 -14.709 1.00 89.31 78 LYS A O 1
ATOM 626 N N . LEU A 1 79 ? 14.043 2.134 -12.549 1.00 87.44 79 LEU A N 1
ATOM 627 C CA . LEU A 1 79 ? 14.952 3.131 -11.983 1.00 87.44 79 LEU A CA 1
ATOM 628 C C . LEU A 1 79 ? 16.429 2.746 -12.129 1.00 87.44 79 LEU A C 1
ATOM 630 O O . LEU A 1 79 ? 17.260 3.593 -12.434 1.00 87.44 79 LEU A O 1
ATOM 634 N N . LEU A 1 80 ? 16.757 1.469 -11.926 1.00 83.56 80 LEU A N 1
ATOM 635 C CA . LEU A 1 80 ? 18.137 0.978 -11.950 1.00 83.56 80 LEU A CA 1
ATOM 636 C C . LEU A 1 80 ? 18.547 0.414 -13.315 1.00 83.56 80 LEU A C 1
ATOM 638 O O . LEU A 1 80 ? 19.727 0.177 -13.543 1.00 83.56 80 LEU A O 1
ATOM 642 N N . GLY A 1 81 ? 17.593 0.117 -14.203 1.00 75.12 81 GLY A N 1
ATOM 643 C CA . GLY A 1 81 ? 17.858 -0.612 -15.449 1.00 75.12 81 GLY A CA 1
ATOM 644 C C . GLY A 1 81 ? 18.266 -2.080 -15.241 1.00 75.12 81 GLY A C 1
ATOM 645 O O . GLY A 1 81 ? 18.629 -2.759 -16.200 1.00 75.12 81 GLY A O 1
ATOM 646 N N . ILE A 1 82 ? 18.203 -2.598 -14.007 1.00 66.25 82 ILE A N 1
ATOM 647 C CA . ILE A 1 82 ? 18.678 -3.940 -13.633 1.00 66.25 82 ILE A CA 1
ATOM 648 C C . ILE A 1 82 ? 17.496 -4.909 -13.484 1.00 66.25 82 ILE A C 1
ATOM 650 O O . ILE A 1 82 ? 16.463 -4.596 -12.893 1.00 66.25 82 ILE A O 1
ATOM 654 N N . ASN A 1 83 ? 17.648 -6.130 -14.001 1.00 59.19 83 ASN A N 1
ATOM 655 C CA . ASN A 1 83 ? 16.650 -7.190 -13.869 1.00 59.19 83 ASN A CA 1
ATOM 656 C C . ASN A 1 83 ? 16.801 -7.919 -12.518 1.00 59.19 83 ASN A C 1
ATOM 658 O O . ASN A 1 83 ? 17.709 -8.727 -12.343 1.00 59.19 83 ASN A O 1
ATOM 662 N N . LEU A 1 84 ? 15.883 -7.670 -11.579 1.00 64.38 84 LEU A N 1
ATOM 663 C CA . LEU A 1 84 ? 15.903 -8.187 -10.197 1.00 64.38 84 LEU A CA 1
ATOM 664 C C . LEU A 1 84 ? 15.606 -9.696 -10.045 1.00 64.38 84 LEU A C 1
ATOM 666 O O . LEU A 1 84 ? 15.339 -10.163 -8.941 1.00 64.38 84 LEU A O 1
ATOM 670 N N . ARG A 1 85 ? 15.668 -10.496 -11.118 1.00 57.59 85 ARG A N 1
ATOM 671 C CA . ARG A 1 85 ? 15.440 -11.960 -11.085 1.00 57.59 85 ARG A CA 1
ATOM 672 C C . ARG A 1 85 ? 16.495 -12.761 -10.291 1.00 57.59 85 ARG A C 1
ATOM 674 O O . ARG A 1 85 ? 16.430 -13.980 -10.306 1.00 57.59 85 ARG A O 1
ATOM 681 N N . LYS A 1 86 ? 17.459 -12.108 -9.634 1.00 53.59 86 LYS A N 1
ATOM 682 C CA . LYS A 1 86 ? 18.583 -12.746 -8.919 1.00 53.59 86 LYS A CA 1
ATOM 683 C C . LYS A 1 86 ? 18.598 -12.517 -7.397 1.00 53.59 86 LYS A C 1
ATOM 685 O O . LYS A 1 86 ? 19.610 -12.804 -6.774 1.00 53.59 86 LYS A O 1
ATOM 690 N N . LEU A 1 87 ? 17.548 -11.936 -6.812 1.00 51.28 87 LEU A N 1
ATOM 691 C CA . LEU A 1 87 ? 17.577 -11.445 -5.421 1.00 51.28 87 LEU A CA 1
ATOM 692 C C . LEU A 1 87 ? 16.651 -12.174 -4.437 1.00 51.28 87 LEU A C 1
ATOM 694 O O . LEU A 1 87 ? 16.544 -11.737 -3.297 1.00 51.28 87 LEU A O 1
ATOM 698 N N . LEU A 1 88 ? 16.005 -13.261 -4.854 1.00 47.28 88 LEU A N 1
ATOM 699 C CA . LEU A 1 88 ? 15.257 -14.192 -4.002 1.00 47.28 88 LEU A CA 1
ATOM 700 C C . LEU A 1 88 ? 15.509 -15.609 -4.518 1.00 47.28 88 LEU A C 1
ATOM 702 O O . LEU A 1 88 ? 15.469 -16.536 -3.689 1.00 47.28 88 LEU A O 1
#

Solvent-accessible surface area (backbone atoms only — not comparable to full-atom values): 5039 Å² total; per-residue (Å²): 134,57,71,70,56,50,57,50,49,27,51,49,32,45,73,73,68,38,27,66,64,18,42,56,51,44,68,68,44,50,61,55,48,28,71,71,36,86,72,58,70,68,70,68,54,55,49,52,63,35,30,52,76,65,70,35,57,72,58,43,54,53,42,37,68,75,44,50,50,56,37,51,53,45,15,50,25,69,69,69,72,46,81,75,89,81,78,128

Foldseek 3Di:
DDLVVLLVVLVVCVVVVVLVVSLVSLVVNLLVCLVVADDDVCSLCVNVVSCVSVVNNVVSVVCCVVPSVVSVQSNCCVVVVDRPPPPD

Nearest PDB structures (foldseek):
  4ymr-assembly1_B  TM=6.702E-01  e=8.479E+00  Mus musculus
  8qt5-assembly4_G  TM=4.533E-01  e=2.825E+00  Arabidopsis thaliana
  8qt5-assembly2_C  TM=4.535E-01  e=2.825E+00  Arabidopsis thaliana
  1fch-assembly2_B  TM=6.075E-01  e=9.464E+00  Homo sapiens